Protein AF-A0A7X7GF37-F1 (afdb_monomer)

Foldseek 3Di:
DDDDPPPDPPDPPVVVVVVVVVVVVVVVVVVVVVVVVVVVVVLVVLLVVLLVQLVDDQKGKDWPVVRPDDVVVSQVSCVVSQKHWDDWDADPPVRIIMTMIGHHPPPDPPPDPPDD

Radius of gyration: 30.6 Å; Cα contacts (8 Å, |Δi|>4): 83; chains: 1; bounding box: 51×41×120 Å

pLDDT: mean 70.15, std 11.35, range [39.66, 86.88]

Mean predicted aligned error: 15.95 Å

Sequence (116 aa):
MILAARGTENVPPTWLVLAFVFIVIAAIVGNWTVILARRMSSHANQERWLAKQFDGEDVVEFYALMTRLPPHNIALIAYSHGYVFARSYASSRDFNHTYVFRKLFTPAPTQAPVTR

Secondary structure (DSSP, 8-state):
----------PPPHHHHHHHHHHHHHHHHHHHHHHHHHHHHHHHHHHHHHHHHTSS-SEEEEEGGG--S-HHHHHHHHHHTTEEEEEEEEETTTTEEEEEEEE---PPP-------

Solvent-accessible surface area (backbone atoms only — not comparable to full-atom values): 7111 Å² total; per-residue (Å²): 138,83,83,80,80,77,78,78,77,84,69,75,59,68,68,58,57,53,51,51,53,50,53,54,51,51,54,52,54,53,51,52,52,54,52,50,51,52,51,54,51,50,48,56,50,49,53,54,56,52,54,60,62,57,72,73,63,64,63,39,76,50,51,47,82,78,44,93,61,59,70,68,59,54,51,52,55,37,41,77,62,42,28,41,86,71,51,71,51,70,42,85,89,72,78,38,43,36,43,32,32,31,48,56,80,73,74,71,79,79,75,70,81,81,84,125

Nearest PDB structures (foldseek):
  4uy5-assembly1_A  TM=6.988E-01  e=4.289E-01  Mycolicibacterium smegmatis
  3h2b-assembly1_A  TM=5.798E-01  e=7.654E-01  Corynebacterium glutamicum ATCC 13032
  7y3h-assembly1_A  TM=6.372E-01  e=2.773E+00  Apiospora montagnei NRRL 25634
  3dp7-assembly1_B  TM=7.641E-01  e=3.825E+00  Phocaeicola vulgatus ATCC 8482
  6th6-assembly1_BW  TM=3.945E-01  e=7.654E-01  Thermococcus kodakarensis KOD1

Structure (mmCIF, N/CA/C/O backbone):
data_AF-A0A7X7GF37-F1
#
_entry.id   AF-A0A7X7GF37-F1
#
loop_
_atom_site.group_PDB
_atom_site.id
_atom_site.type_symbol
_atom_site.label_ato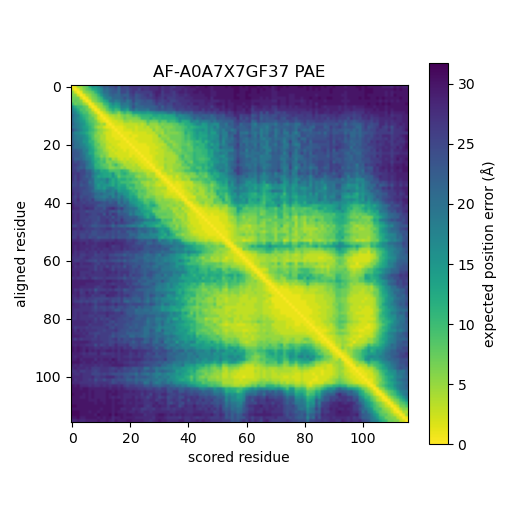m_id
_atom_site.label_alt_id
_atom_site.label_comp_id
_atom_site.label_asym_id
_atom_site.label_entity_id
_atom_site.label_seq_id
_atom_site.pdbx_PDB_ins_code
_atom_site.Cartn_x
_atom_site.Cartn_y
_atom_site.Cartn_z
_atom_site.occupancy
_atom_site.B_iso_or_equiv
_atom_site.auth_seq_id
_atom_site.auth_comp_id
_atom_site.auth_asym_id
_atom_site.auth_atom_id
_atom_site.pdbx_PDB_model_num
ATOM 1 N N . MET A 1 1 ? 32.175 10.855 -75.240 1.00 39.66 1 MET A N 1
ATOM 2 C CA . MET A 1 1 ? 32.787 9.886 -74.306 1.00 39.66 1 MET A CA 1
ATOM 3 C C . MET A 1 1 ? 32.398 10.317 -72.898 1.00 39.66 1 MET A C 1
ATOM 5 O O . MET A 1 1 ? 32.979 11.258 -72.382 1.00 39.66 1 MET A O 1
ATOM 9 N N . ILE A 1 2 ? 31.314 9.758 -72.354 1.00 42.69 2 ILE A N 1
ATOM 10 C CA . ILE A 1 2 ? 30.754 10.159 -71.053 1.00 42.69 2 ILE A CA 1
ATOM 11 C C . ILE A 1 2 ? 31.179 9.095 -70.039 1.00 42.69 2 ILE A C 1
ATOM 13 O O . ILE A 1 2 ? 30.722 7.957 -70.120 1.00 42.69 2 ILE A O 1
ATOM 17 N N . LEU A 1 3 ? 32.093 9.444 -69.127 1.00 44.91 3 LEU A N 1
ATOM 18 C CA . LEU A 1 3 ? 32.428 8.607 -67.974 1.00 44.91 3 LEU A CA 1
ATOM 19 C C . LEU A 1 3 ? 31.252 8.665 -66.990 1.00 44.91 3 LEU A C 1
ATOM 21 O O . LEU A 1 3 ? 31.036 9.677 -66.328 1.00 44.91 3 LEU A O 1
ATOM 25 N N . ALA A 1 4 ? 30.489 7.579 -66.896 1.00 47.62 4 ALA A N 1
ATOM 26 C CA . ALA A 1 4 ? 29.530 7.386 -65.820 1.00 47.62 4 ALA A CA 1
ATOM 27 C C . ALA A 1 4 ? 30.302 7.139 -64.512 1.00 47.62 4 ALA A C 1
ATOM 29 O O . ALA A 1 4 ? 30.808 6.042 -64.273 1.00 47.62 4 ALA A O 1
ATOM 30 N N . ALA A 1 5 ? 30.418 8.171 -63.675 1.00 52.78 5 ALA A N 1
ATOM 31 C CA . ALA A 1 5 ? 30.860 8.026 -62.296 1.00 52.78 5 ALA A CA 1
ATOM 32 C C . ALA A 1 5 ? 29.800 7.211 -61.540 1.00 52.78 5 ALA A C 1
ATOM 34 O O . ALA A 1 5 ? 28.723 7.702 -61.205 1.00 52.78 5 ALA A O 1
ATOM 35 N N . ARG A 1 6 ? 30.085 5.923 -61.34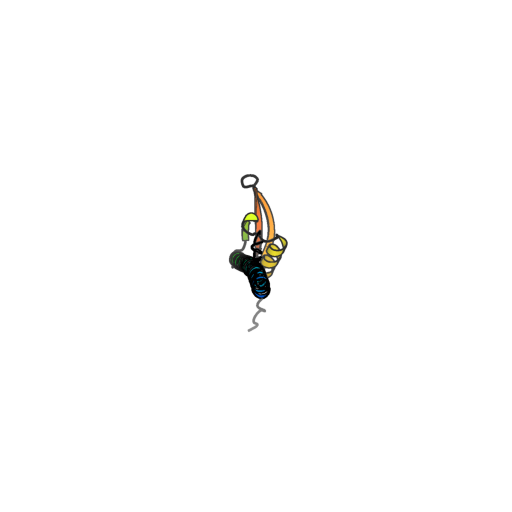4 1.00 52.50 6 ARG A N 1
ATOM 36 C CA . ARG A 1 6 ? 29.251 4.991 -60.586 1.00 52.50 6 ARG A CA 1
ATOM 37 C C . ARG A 1 6 ? 29.272 5.433 -59.122 1.00 52.50 6 ARG A C 1
ATOM 39 O O . ARG A 1 6 ? 30.285 5.265 -58.450 1.00 52.50 6 ARG A O 1
ATOM 46 N N . GLY A 1 7 ? 28.179 6.036 -58.658 1.00 56.09 7 GLY A N 1
ATOM 47 C CA . GLY A 1 7 ? 27.989 6.370 -57.250 1.00 56.09 7 GLY A CA 1
ATOM 48 C C . GLY A 1 7 ? 28.116 5.103 -56.415 1.00 56.09 7 GLY A C 1
ATOM 49 O O . GLY A 1 7 ? 27.329 4.172 -56.567 1.00 56.09 7 GLY A O 1
ATOM 50 N N . THR A 1 8 ? 29.149 5.034 -55.584 1.00 57.44 8 THR A N 1
ATOM 51 C CA . THR A 1 8 ? 29.292 3.983 -54.584 1.00 57.44 8 THR A CA 1
ATOM 52 C C . THR A 1 8 ? 28.239 4.244 -53.518 1.00 57.44 8 THR A C 1
ATOM 54 O O . THR A 1 8 ? 28.378 5.164 -52.713 1.00 57.44 8 THR A O 1
ATOM 57 N N . GLU A 1 9 ? 27.147 3.487 -53.555 1.00 60.78 9 GLU A N 1
ATOM 58 C CA . GLU A 1 9 ? 26.158 3.479 -52.486 1.00 60.78 9 GLU A CA 1
ATOM 59 C C . GLU A 1 9 ? 26.881 3.099 -51.188 1.00 60.78 9 GLU A C 1
ATOM 61 O O . GLU A 1 9 ? 27.381 1.984 -51.039 1.00 60.78 9 GLU A O 1
ATOM 66 N N . ASN A 1 10 ? 26.995 4.059 -50.266 1.00 68.50 10 ASN A N 1
ATOM 67 C CA . ASN A 1 10 ? 27.552 3.857 -48.932 1.00 68.50 10 ASN A CA 1
ATOM 68 C C . ASN A 1 10 ? 26.565 3.026 -48.104 1.00 68.50 10 ASN A C 1
ATOM 70 O O . ASN A 1 10 ? 25.895 3.540 -47.209 1.00 68.50 10 ASN A O 1
ATOM 74 N N . VAL A 1 11 ? 26.429 1.744 -48.437 1.00 72.44 11 VAL A N 1
ATOM 75 C CA . VAL A 1 11 ? 25.635 0.805 -47.652 1.00 72.44 11 VAL A CA 1
ATOM 76 C C . VAL A 1 11 ? 26.427 0.516 -46.378 1.00 72.44 11 VAL A C 1
ATOM 78 O O . VAL A 1 11 ? 27.547 -0.001 -46.466 1.00 72.44 11 VAL A O 1
ATOM 81 N N . PRO A 1 12 ? 25.904 0.871 -45.191 1.00 71.31 12 PRO A N 1
ATOM 82 C CA . PRO A 1 12 ? 26.601 0.591 -43.953 1.00 71.31 12 PRO A CA 1
ATOM 83 C C . PRO A 1 12 ? 26.784 -0.924 -43.830 1.00 71.31 12 PRO A C 1
ATOM 85 O O . PRO A 1 12 ? 25.848 -1.685 -44.100 1.00 71.31 12 PRO A O 1
ATOM 88 N N . PRO A 1 13 ? 27.978 -1.390 -43.439 1.00 80.94 13 PRO A N 1
ATOM 89 C CA . PRO A 1 13 ? 28.225 -2.809 -43.294 1.00 80.94 13 PRO A CA 1
ATOM 90 C C . PRO A 1 13 ? 27.235 -3.412 -42.289 1.00 80.94 13 PRO A C 1
ATOM 92 O O . PRO A 1 13 ? 26.942 -2.831 -41.245 1.00 80.94 13 PRO A O 1
ATOM 95 N N . THR A 1 14 ? 26.703 -4.586 -42.620 1.00 79.81 14 THR A N 1
ATOM 96 C CA . THR A 1 14 ? 25.583 -5.244 -41.922 1.00 79.81 14 THR A CA 1
ATOM 97 C C . THR A 1 14 ? 25.786 -5.388 -40.413 1.00 79.81 14 THR A C 1
ATOM 99 O O . THR A 1 14 ? 24.825 -5.302 -39.651 1.00 79.81 14 THR A O 1
ATOM 102 N N . TRP A 1 15 ? 27.031 -5.528 -39.953 1.00 73.62 15 TRP A N 1
ATOM 103 C CA . TRP A 1 15 ? 27.364 -5.588 -38.528 1.00 73.62 15 TRP A CA 1
ATOM 104 C C . TRP A 1 15 ? 27.034 -4.292 -37.767 1.00 73.62 15 TRP A C 1
ATOM 106 O O . TRP A 1 15 ? 26.634 -4.368 -36.607 1.00 73.62 15 TRP A O 1
ATOM 116 N N . LEU A 1 16 ? 27.121 -3.116 -38.406 1.00 80.81 16 LEU A N 1
ATOM 117 C CA . LEU A 1 16 ? 26.728 -1.839 -37.795 1.00 80.81 16 LEU A CA 1
ATOM 118 C C . LEU A 1 16 ? 25.214 -1.750 -37.603 1.00 80.81 16 LEU A C 1
ATOM 120 O O . LEU A 1 16 ? 24.751 -1.270 -36.571 1.00 80.81 16 LEU A O 1
ATOM 124 N N . VAL A 1 17 ? 24.444 -2.251 -38.570 1.00 80.31 17 VAL A N 1
ATOM 125 C CA . VAL A 1 17 ? 22.978 -2.295 -38.480 1.00 80.31 17 VAL A CA 1
ATOM 126 C C . VAL A 1 17 ? 22.551 -3.214 -37.335 1.00 80.31 17 VAL A C 1
ATOM 128 O O . VAL A 1 17 ? 21.706 -2.841 -36.523 1.00 80.31 17 VAL A O 1
ATOM 131 N N . LEU A 1 18 ? 23.187 -4.382 -37.210 1.00 81.19 18 LEU A N 1
ATOM 132 C CA . LEU A 1 18 ? 22.920 -5.325 -36.121 1.00 81.19 18 LEU A CA 1
ATOM 133 C C . LEU A 1 18 ? 23.303 -4.753 -34.748 1.00 81.19 18 LEU A C 1
ATOM 135 O O . LEU A 1 18 ? 22.525 -4.871 -33.800 1.00 81.19 18 LEU A O 1
ATOM 139 N N . ALA A 1 19 ? 24.457 -4.088 -34.642 1.00 80.19 19 ALA A N 1
ATOM 140 C CA . ALA A 1 19 ? 24.887 -3.437 -33.406 1.00 80.19 19 ALA A CA 1
ATOM 141 C C . ALA A 1 19 ? 23.912 -2.327 -32.978 1.00 80.19 19 ALA A C 1
ATOM 143 O O . ALA A 1 19 ? 23.544 -2.242 -31.806 1.00 80.19 19 ALA A O 1
ATOM 144 N N . PHE A 1 20 ? 23.438 -1.517 -33.926 1.00 80.31 20 PHE A N 1
ATOM 145 C CA . PHE A 1 20 ? 22.465 -0.462 -33.653 1.00 80.31 20 PHE A CA 1
ATOM 146 C C . PHE A 1 20 ? 21.127 -1.024 -33.152 1.00 80.31 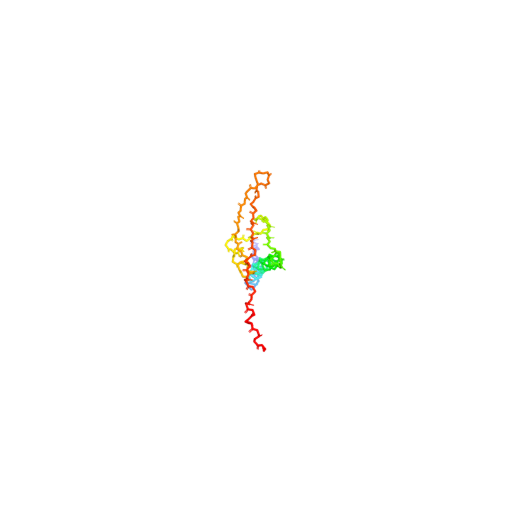20 PHE A C 1
ATOM 148 O O . PHE A 1 20 ? 20.608 -0.564 -32.135 1.00 80.31 20 PHE A O 1
ATOM 155 N N . VAL A 1 21 ? 20.599 -2.065 -33.804 1.00 79.88 21 VAL A N 1
ATOM 156 C CA . VAL A 1 21 ? 19.359 -2.735 -33.374 1.00 79.88 21 VAL A CA 1
ATOM 157 C C . VAL A 1 21 ? 19.498 -3.298 -31.958 1.00 79.88 21 VAL A C 1
ATOM 159 O O . VAL A 1 2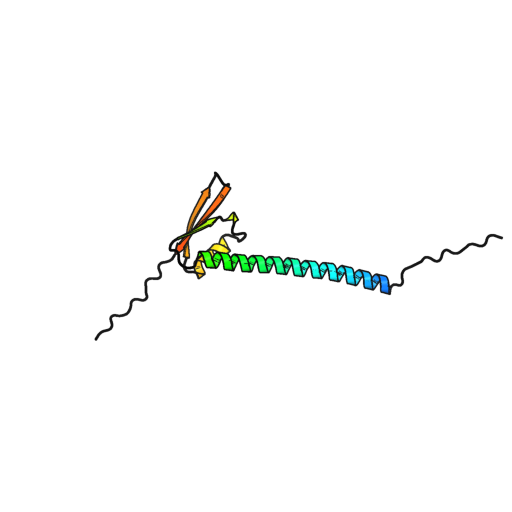1 ? 18.604 -3.114 -31.132 1.00 79.88 21 VAL A O 1
ATOM 162 N N . PHE A 1 22 ? 20.633 -3.924 -31.644 1.00 77.94 22 PHE A N 1
ATOM 163 C CA . PHE A 1 22 ? 20.888 -4.465 -30.311 1.00 77.94 22 PHE A CA 1
ATOM 164 C C . PHE A 1 22 ? 20.908 -3.372 -29.229 1.00 77.94 22 PHE A C 1
ATOM 166 O O . PHE A 1 22 ? 20.283 -3.533 -28.180 1.00 77.94 22 PHE A O 1
ATOM 173 N N . ILE A 1 23 ? 21.560 -2.236 -29.497 1.00 77.44 23 ILE A N 1
ATOM 174 C CA . ILE A 1 23 ? 21.613 -1.091 -28.572 1.00 77.44 23 ILE A CA 1
ATOM 175 C C . ILE A 1 23 ? 20.210 -0.527 -28.315 1.00 77.44 23 ILE A C 1
ATOM 177 O O . ILE A 1 23 ? 19.855 -0.255 -27.166 1.00 77.44 23 ILE A O 1
ATOM 181 N N . VAL A 1 24 ? 19.391 -0.392 -29.361 1.00 75.00 24 VAL A N 1
ATOM 182 C CA . VAL A 1 24 ? 18.013 0.106 -29.234 1.00 75.00 24 VAL A CA 1
ATOM 183 C C . VAL A 1 24 ? 17.162 -0.845 -28.387 1.00 75.00 24 VAL A C 1
ATOM 185 O O . VAL A 1 24 ? 16.463 -0.395 -27.478 1.00 75.00 24 VAL A O 1
ATOM 188 N N . ILE A 1 25 ? 17.257 -2.158 -28.615 1.00 70.06 25 ILE A N 1
ATOM 189 C CA . ILE A 1 25 ? 16.524 -3.159 -27.823 1.00 70.06 25 ILE A CA 1
ATOM 190 C C . ILE A 1 25 ? 16.971 -3.126 -26.355 1.00 70.06 25 ILE A C 1
ATOM 192 O O . ILE A 1 25 ? 16.124 -3.104 -25.460 1.00 70.06 25 ILE A O 1
ATOM 196 N N . ALA A 1 26 ? 18.279 -3.064 -26.088 1.00 64.62 26 ALA A N 1
ATOM 197 C CA . ALA A 1 26 ? 18.812 -2.997 -24.728 1.00 64.62 26 ALA A CA 1
ATOM 198 C C . ALA A 1 26 ? 18.348 -1.733 -23.979 1.00 64.62 26 ALA A C 1
ATOM 200 O O . ALA A 1 26 ? 17.981 -1.814 -22.805 1.00 64.62 26 ALA A O 1
ATOM 201 N N . ALA A 1 27 ? 18.296 -0.582 -24.657 1.00 61.31 27 ALA A N 1
ATOM 202 C CA . ALA A 1 27 ? 17.800 0.667 -24.080 1.00 61.31 27 ALA A CA 1
ATOM 203 C C . ALA A 1 27 ? 16.300 0.601 -23.748 1.00 61.31 27 ALA A C 1
ATOM 205 O O . ALA A 1 27 ? 15.878 1.075 -22.690 1.00 61.31 27 ALA A O 1
ATOM 206 N N . ILE A 1 28 ? 15.496 -0.029 -24.612 1.00 63.38 28 ILE A N 1
ATOM 207 C CA . ILE A 1 28 ? 14.069 -0.245 -24.351 1.00 63.38 28 ILE A CA 1
ATOM 208 C C . ILE A 1 28 ? 13.913 -1.163 -23.135 1.00 63.38 28 ILE A C 1
ATOM 210 O O . ILE A 1 28 ? 13.298 -0.758 -22.154 1.00 63.38 28 ILE A O 1
ATOM 214 N N . VAL A 1 29 ? 14.524 -2.349 -23.126 1.00 63.47 29 VAL A N 1
ATOM 215 C CA . VAL A 1 29 ? 14.390 -3.300 -22.006 1.00 63.47 29 VAL A CA 1
ATOM 216 C C . VAL A 1 29 ? 14.882 -2.697 -20.682 1.00 63.47 29 VAL A C 1
ATOM 218 O O . VAL A 1 29 ? 14.200 -2.819 -19.663 1.00 63.47 29 VAL A O 1
ATOM 221 N N . GLY A 1 30 ? 16.010 -1.979 -20.692 1.00 58.25 30 GLY A N 1
ATOM 222 C CA . GLY A 1 30 ? 16.552 -1.308 -19.506 1.00 58.25 30 GLY A CA 1
ATOM 223 C C . GLY A 1 30 ? 15.640 -0.212 -18.945 1.00 58.25 30 GLY A C 1
ATOM 224 O O . GLY A 1 30 ? 15.537 -0.048 -17.730 1.00 58.25 30 GLY A O 1
ATOM 225 N N . ASN A 1 31 ? 14.916 0.512 -19.801 1.00 66.44 31 ASN A N 1
ATOM 226 C CA . ASN A 1 31 ? 13.969 1.526 -19.336 1.00 66.44 31 ASN A CA 1
ATOM 227 C C . ASN A 1 31 ? 12.753 0.887 -18.636 1.00 66.44 31 ASN A C 1
ATOM 229 O O . ASN A 1 31 ? 12.292 1.373 -17.601 1.00 66.44 31 ASN A O 1
ATOM 233 N N . TRP A 1 32 ? 12.262 -0.245 -19.148 1.00 53.25 32 TRP A N 1
ATOM 234 C CA . TRP A 1 32 ? 11.117 -0.950 -18.562 1.00 53.25 32 TRP A CA 1
ATOM 235 C C . TRP A 1 32 ? 11.440 -1.560 -17.194 1.00 53.25 32 TRP A C 1
ATOM 237 O O . TRP A 1 32 ? 10.611 -1.481 -16.286 1.00 53.25 32 TRP A O 1
ATOM 247 N N . THR A 1 33 ? 12.646 -2.100 -17.000 1.00 57.12 33 THR A N 1
ATOM 248 C CA . THR A 1 33 ? 13.058 -2.660 -15.701 1.00 57.12 33 THR A CA 1
ATOM 249 C C . THR A 1 33 ? 13.193 -1.580 -14.629 1.00 57.12 33 THR A C 1
ATOM 251 O O . THR A 1 33 ? 12.724 -1.778 -13.507 1.00 57.12 33 THR A O 1
ATOM 254 N N . VAL A 1 34 ? 13.734 -0.404 -14.967 1.00 63.25 34 VAL A N 1
ATOM 255 C CA . VAL A 1 34 ? 13.829 0.737 -14.038 1.00 63.25 34 VAL A CA 1
ATOM 256 C C . VAL A 1 34 ? 12.444 1.277 -13.673 1.00 63.25 34 VAL A C 1
ATOM 258 O O . VAL A 1 34 ? 12.186 1.570 -12.503 1.00 63.25 34 VAL A O 1
ATOM 261 N N . ILE A 1 35 ? 11.527 1.382 -14.638 1.00 60.66 35 ILE A N 1
ATOM 262 C CA . ILE A 1 35 ? 10.145 1.823 -14.389 1.00 60.66 35 ILE A CA 1
ATOM 263 C C . ILE A 1 35 ? 9.409 0.830 -13.479 1.00 60.66 35 ILE A C 1
ATOM 265 O O . ILE A 1 35 ? 8.718 1.245 -12.542 1.00 60.66 35 ILE A O 1
ATOM 269 N N . LEU A 1 36 ? 9.579 -0.472 -13.715 1.00 57.84 36 LEU A N 1
ATOM 270 C CA . LEU A 1 36 ? 8.948 -1.513 -12.908 1.00 57.84 36 LEU A CA 1
ATOM 271 C C . LEU A 1 36 ? 9.528 -1.553 -11.489 1.00 57.84 36 LEU A C 1
ATOM 273 O O . LEU A 1 36 ? 8.772 -1.584 -10.518 1.00 57.84 36 LEU A O 1
ATOM 277 N N . ALA A 1 37 ? 10.852 -1.450 -11.356 1.00 58.50 37 ALA A N 1
ATOM 278 C CA . ALA A 1 37 ? 11.528 -1.369 -10.065 1.00 58.50 37 ALA A CA 1
ATOM 279 C C . ALA A 1 37 ? 11.078 -0.137 -9.259 1.00 58.50 37 ALA A C 1
ATOM 281 O O . ALA A 1 37 ? 10.815 -0.254 -8.063 1.00 58.50 37 ALA A O 1
ATOM 282 N N . ARG A 1 38 ? 10.907 1.026 -9.911 1.00 62.53 38 ARG A N 1
ATOM 283 C CA . ARG A 1 38 ? 10.362 2.240 -9.271 1.00 62.53 38 ARG A CA 1
ATOM 284 C C . ARG A 1 38 ? 8.909 2.078 -8.820 1.00 62.53 38 ARG A C 1
ATOM 286 O O . ARG A 1 38 ? 8.542 2.604 -7.772 1.00 62.53 38 ARG A O 1
ATOM 293 N N . ARG A 1 39 ? 8.066 1.361 -9.574 1.00 63.03 39 ARG A N 1
ATOM 294 C CA . ARG A 1 39 ? 6.686 1.068 -9.139 1.00 63.03 39 ARG A CA 1
ATOM 295 C C . ARG A 1 39 ? 6.653 0.133 -7.940 1.00 63.03 39 ARG A C 1
ATOM 297 O O . ARG A 1 39 ? 5.919 0.404 -6.995 1.00 63.03 39 ARG A O 1
ATOM 304 N N . MET A 1 40 ? 7.457 -0.927 -7.961 1.00 57.81 40 MET A N 1
ATOM 305 C CA . MET A 1 40 ? 7.509 -1.891 -6.860 1.00 57.81 40 MET A CA 1
ATOM 306 C C . MET A 1 40 ? 8.061 -1.257 -5.579 1.00 57.81 40 MET A C 1
ATOM 308 O O . MET A 1 40 ? 7.494 -1.457 -4.507 1.00 57.81 40 MET A O 1
ATOM 312 N N . SER A 1 41 ? 9.095 -0.414 -5.677 1.00 60.34 41 SER A N 1
ATOM 313 C CA . SER A 1 41 ? 9.617 0.315 -4.514 1.00 60.34 41 SER A CA 1
ATOM 314 C C . SER A 1 41 ? 8.631 1.356 -3.978 1.00 60.34 41 SER A C 1
ATOM 316 O O . SER A 1 41 ? 8.509 1.509 -2.764 1.00 60.34 41 SER A O 1
ATOM 318 N N . SER A 1 42 ? 7.872 2.026 -4.855 1.00 68.06 42 SER A N 1
ATOM 319 C CA . SER A 1 42 ? 6.775 2.910 -4.442 1.00 68.06 42 SER A CA 1
ATOM 320 C C . SER A 1 42 ? 5.708 2.152 -3.652 1.00 68.06 42 SER A C 1
ATOM 322 O O . SER A 1 42 ? 5.249 2.661 -2.634 1.00 68.06 42 SER A O 1
ATOM 324 N N . HIS A 1 43 ? 5.337 0.947 -4.090 1.00 68.06 43 HIS A N 1
ATOM 325 C CA . HIS A 1 43 ? 4.351 0.116 -3.397 1.00 68.06 43 HIS A CA 1
ATOM 326 C C . HIS A 1 43 ? 4.850 -0.319 -2.015 1.00 68.06 43 HIS A C 1
ATOM 328 O O . HIS A 1 43 ? 4.179 -0.079 -1.016 1.00 68.06 43 HIS A O 1
ATOM 334 N N . ALA A 1 44 ? 6.077 -0.843 -1.938 1.00 71.88 44 ALA A N 1
ATOM 335 C CA . ALA A 1 44 ? 6.681 -1.274 -0.677 1.00 71.88 44 ALA A CA 1
ATOM 336 C C . ALA A 1 44 ? 6.841 -0.116 0.329 1.00 71.88 44 ALA A C 1
ATOM 338 O O . ALA A 1 44 ? 6.639 -0.286 1.532 1.00 71.88 44 ALA A O 1
ATOM 339 N N . ASN A 1 45 ? 7.176 1.087 -0.150 1.00 75.50 45 ASN A N 1
ATOM 340 C CA . ASN A 1 45 ? 7.255 2.276 0.698 1.00 75.50 45 ASN A CA 1
ATOM 341 C C . ASN A 1 45 ? 5.875 2.725 1.197 1.00 75.50 45 ASN A C 1
ATOM 343 O O . ASN A 1 45 ? 5.758 3.144 2.348 1.00 75.50 45 ASN A O 1
ATOM 347 N N . GLN A 1 46 ? 4.837 2.620 0.364 1.00 70.88 46 GLN A N 1
ATOM 348 C CA . GLN A 1 46 ? 3.464 2.919 0.774 1.00 70.88 46 GLN A CA 1
ATOM 349 C C . GLN A 1 46 ? 2.938 1.905 1.789 1.00 70.88 46 GLN A C 1
ATOM 351 O O . GLN A 1 46 ? 2.316 2.309 2.764 1.00 70.88 46 GLN A O 1
ATOM 356 N N . GLU A 1 47 ? 3.238 0.620 1.614 1.00 70.44 47 GLU A N 1
ATOM 357 C CA . GLU A 1 47 ? 2.891 -0.428 2.578 1.00 70.44 47 GLU A CA 1
ATOM 358 C C . GLU A 1 47 ? 3.584 -0.198 3.923 1.00 70.44 47 GLU A C 1
ATOM 360 O O . GLU A 1 47 ? 2.933 -0.246 4.962 1.00 70.44 47 GLU A O 1
ATOM 365 N N . ARG A 1 48 ? 4.876 0.162 3.921 1.00 73.81 48 ARG A N 1
ATOM 366 C CA . ARG A 1 48 ? 5.599 0.531 5.152 1.00 73.81 48 ARG A CA 1
ATOM 367 C C . ARG A 1 48 ? 5.039 1.782 5.822 1.00 73.81 48 ARG A C 1
ATOM 369 O O . ARG A 1 48 ? 4.973 1.832 7.046 1.00 73.81 48 ARG A O 1
ATOM 376 N N . TRP A 1 49 ? 4.678 2.804 5.049 1.00 77.62 49 TRP A N 1
ATOM 377 C CA . TRP A 1 49 ? 4.037 4.004 5.590 1.00 77.62 49 TRP A CA 1
ATOM 378 C C . TRP A 1 49 ? 2.670 3.673 6.196 1.00 77.62 49 TRP A C 1
ATOM 380 O O . TRP A 1 49 ? 2.363 4.139 7.290 1.00 77.62 49 TRP A O 1
ATOM 390 N N . LEU A 1 50 ? 1.886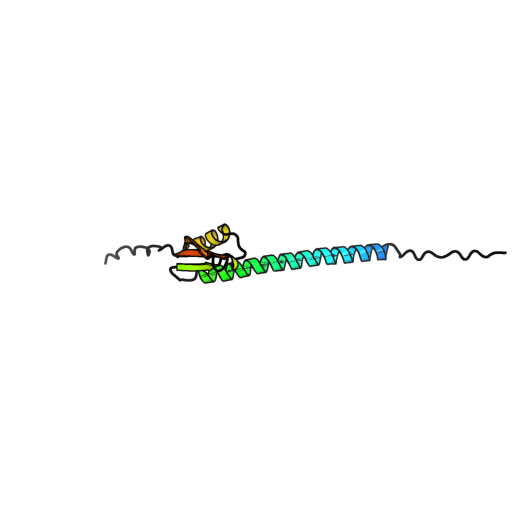 2.830 5.522 1.00 76.31 50 LEU A N 1
ATOM 391 C CA . LEU A 1 50 ? 0.564 2.421 5.977 1.00 76.31 50 LEU A CA 1
ATOM 392 C C . LEU A 1 50 ? 0.654 1.567 7.248 1.00 76.31 50 LEU A C 1
ATOM 394 O O . LEU A 1 50 ? -0.078 1.817 8.197 1.00 76.31 50 LE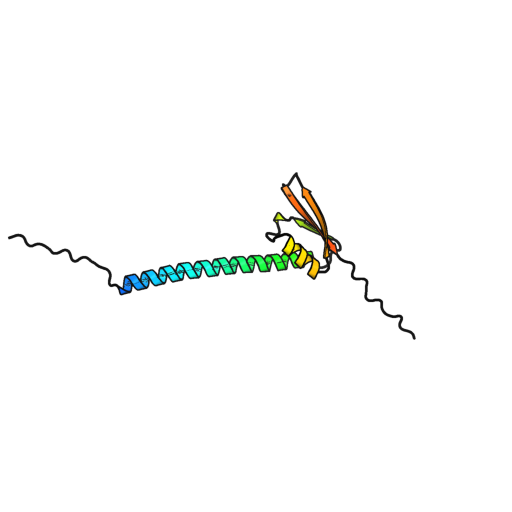U A O 1
ATOM 398 N N . ALA A 1 51 ? 1.601 0.631 7.312 1.00 73.88 51 ALA A N 1
ATOM 399 C CA . ALA A 1 51 ? 1.859 -0.177 8.503 1.00 73.88 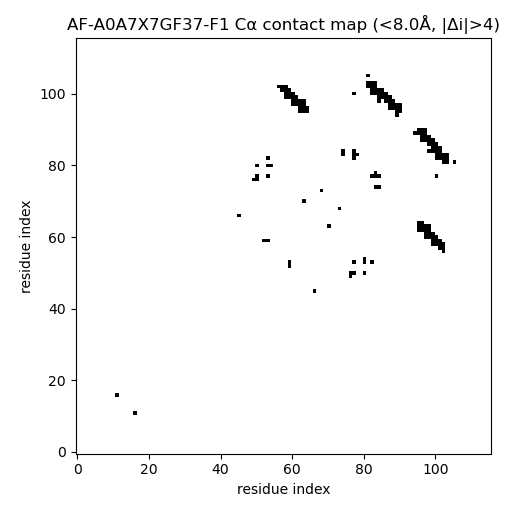51 ALA A CA 1
ATOM 400 C C . ALA A 1 51 ? 2.189 0.688 9.733 1.00 73.88 51 ALA A C 1
ATOM 402 O O . ALA A 1 51 ? 1.708 0.405 10.825 1.00 73.88 51 ALA A O 1
ATOM 403 N N . LYS A 1 52 ? 2.935 1.789 9.552 1.00 77.06 52 LYS A N 1
ATOM 404 C CA . LYS A 1 52 ? 3.218 2.753 10.631 1.00 77.06 52 LYS A CA 1
ATOM 405 C C . LYS A 1 52 ? 1.981 3.498 11.138 1.00 77.06 52 LYS A C 1
ATOM 407 O O . LYS A 1 52 ? 1.976 3.924 12.284 1.00 77.06 52 LYS A O 1
ATOM 412 N N . GLN A 1 53 ? 0.946 3.679 10.316 1.00 75.62 53 GLN A N 1
ATOM 413 C CA . GLN A 1 53 ? -0.310 4.284 10.783 1.00 75.62 53 GLN A CA 1
ATOM 414 C C . GLN A 1 53 ? -1.059 3.354 11.745 1.00 75.62 53 GLN A C 1
ATOM 416 O O . GLN A 1 53 ? -1.810 3.822 12.589 1.00 75.62 53 GLN A O 1
ATOM 421 N N . PHE A 1 54 ? -0.818 2.045 11.656 1.00 75.19 54 PHE A N 1
ATOM 422 C CA . PHE A 1 54 ? -1.444 1.030 12.500 1.00 75.19 54 PHE A CA 1
ATOM 423 C C . PHE A 1 54 ? -0.630 0.680 13.763 1.00 75.19 54 PHE A C 1
ATOM 425 O O . PHE A 1 54 ? -0.949 -0.290 14.451 1.00 75.19 54 PHE A O 1
ATOM 432 N N . ASP A 1 55 ? 0.391 1.467 14.115 1.00 71.25 55 ASP A N 1
ATOM 433 C CA . ASP A 1 55 ? 1.412 1.115 15.118 1.00 71.25 55 ASP A CA 1
ATOM 434 C C . ASP A 1 55 ? 1.026 1.416 16.585 1.00 71.25 55 ASP A C 1
ATOM 436 O O . ASP A 1 55 ? 1.885 1.483 17.461 1.00 71.25 55 ASP A O 1
ATOM 440 N N . GLY A 1 56 ? -0.265 1.582 16.900 1.00 65.50 56 GLY A N 1
ATOM 441 C CA . GLY A 1 56 ? -0.688 1.596 18.305 1.00 65.50 56 GLY A CA 1
ATOM 442 C C . GLY A 1 56 ? -2.028 2.238 18.629 1.00 65.50 56 GLY A C 1
ATOM 443 O O . GLY A 1 56 ? -2.622 1.829 19.626 1.00 65.50 56 GLY A O 1
ATOM 444 N N . GLU A 1 57 ? -2.503 3.182 17.818 1.00 73.38 57 GLU A N 1
ATOM 445 C CA . GLU A 1 57 ? -3.721 3.952 18.105 1.00 73.38 57 GLU A CA 1
ATOM 446 C C . GLU A 1 57 ? -4.991 3.086 18.091 1.00 73.38 57 GLU A C 1
ATOM 448 O O . GLU A 1 57 ? -5.103 2.132 17.331 1.00 73.38 57 GLU A O 1
ATOM 453 N N . ASP A 1 58 ? -5.987 3.409 18.917 1.00 76.25 58 ASP A N 1
ATOM 454 C CA . ASP A 1 58 ? -7.244 2.642 18.956 1.00 76.25 58 ASP A CA 1
ATOM 455 C C . ASP A 1 58 ? -8.110 2.862 17.705 1.00 76.25 58 ASP A C 1
ATOM 457 O O . ASP A 1 58 ? -8.924 2.010 17.328 1.00 76.25 58 ASP A O 1
ATOM 461 N N . VAL A 1 59 ? -7.931 4.009 17.047 1.00 78.25 59 VAL A N 1
ATOM 462 C CA . VAL A 1 59 ? -8.637 4.404 15.830 1.00 78.25 59 VAL A CA 1
ATOM 463 C C . VAL A 1 59 ? -7.632 5.015 14.866 1.00 78.25 59 VAL A C 1
ATOM 465 O O . VAL A 1 59 ? -6.866 5.888 15.246 1.00 78.25 59 VAL A O 1
ATOM 468 N N . VAL A 1 60 ? -7.662 4.577 13.611 1.00 81.56 60 VAL A N 1
ATOM 469 C CA . VAL A 1 60 ? -6.787 5.083 12.551 1.00 81.56 60 VAL A CA 1
ATOM 470 C C . VAL A 1 60 ? -7.653 5.631 11.428 1.00 81.56 60 VAL A C 1
ATOM 472 O O . VAL A 1 60 ? -8.505 4.919 10.888 1.00 81.56 60 VAL A O 1
ATOM 475 N N . GLU A 1 61 ? -7.429 6.894 11.069 1.00 82.25 61 GLU A N 1
ATOM 476 C CA . GLU A 1 61 ? -8.143 7.584 9.995 1.00 82.25 61 GLU A CA 1
ATOM 477 C C . GLU A 1 61 ? -7.164 8.086 8.938 1.00 82.25 61 GLU A C 1
ATOM 479 O O . GLU A 1 61 ? -6.187 8.766 9.249 1.00 82.25 61 GLU A O 1
ATOM 484 N N . PHE A 1 62 ? -7.428 7.787 7.667 1.00 79.44 62 PHE A N 1
ATOM 485 C CA . PHE A 1 62 ? -6.664 8.377 6.569 1.00 79.44 62 PHE A CA 1
ATOM 486 C C . PHE A 1 62 ? -7.489 8.508 5.295 1.00 79.44 62 PHE A C 1
ATOM 488 O O . PHE A 1 62 ? -8.502 7.839 5.072 1.00 79.44 62 PHE A O 1
ATOM 495 N N . TYR A 1 63 ? -7.009 9.396 4.434 1.00 76.69 63 TYR A N 1
ATOM 496 C CA . TYR A 1 63 ? -7.614 9.697 3.152 1.00 76.69 63 TYR A CA 1
ATOM 497 C C . TYR A 1 63 ? -7.288 8.616 2.118 1.00 76.69 63 TYR A C 1
ATOM 499 O O . TYR A 1 63 ? -6.122 8.317 1.846 1.00 76.69 63 TYR A O 1
ATOM 507 N N . ALA A 1 64 ? -8.321 8.088 1.470 1.00 70.38 64 ALA A N 1
ATOM 508 C CA . ALA A 1 64 ? -8.227 7.144 0.365 1.00 70.38 64 ALA A CA 1
ATOM 509 C C . ALA A 1 64 ? -7.298 7.666 -0.738 1.00 70.38 64 ALA A C 1
ATOM 511 O O . ALA A 1 64 ? -6.465 6.919 -1.230 1.00 70.38 64 ALA A O 1
ATOM 512 N N . LEU A 1 65 ? -7.350 8.964 -1.063 1.00 68.88 65 LEU A N 1
ATOM 513 C CA . LEU A 1 65 ? -6.489 9.559 -2.094 1.00 68.88 65 LEU A CA 1
ATOM 514 C C . LEU A 1 65 ? -4.988 9.525 -1.756 1.00 68.88 65 LEU A C 1
ATOM 516 O O . LEU A 1 65 ? -4.161 9.518 -2.668 1.00 68.88 65 LEU A O 1
ATOM 520 N N . MET A 1 66 ? -4.612 9.483 -0.473 1.00 66.31 66 MET A N 1
ATOM 521 C CA . MET A 1 66 ? -3.203 9.361 -0.069 1.00 66.31 66 MET A CA 1
ATOM 522 C C . MET A 1 66 ? -2.669 7.942 -0.270 1.00 66.31 66 MET A C 1
ATOM 524 O O . MET A 1 66 ? -1.484 7.738 -0.547 1.00 66.31 66 MET A O 1
ATOM 528 N N . THR A 1 67 ? -3.553 6.956 -0.177 1.00 65.69 67 THR A N 1
ATOM 529 C CA . THR A 1 67 ? -3.218 5.552 -0.369 1.00 65.69 67 THR A CA 1
ATOM 530 C C . THR A 1 67 ? -3.561 5.188 -1.806 1.00 65.69 67 THR A C 1
ATOM 532 O O . THR A 1 67 ? -4.685 4.839 -2.125 1.00 65.69 67 THR A O 1
ATOM 535 N N . ARG A 1 68 ? -2.582 5.231 -2.722 1.00 70.75 68 ARG A N 1
ATOM 536 C CA . ARG A 1 68 ? -2.766 4.740 -4.112 1.00 70.75 68 ARG A CA 1
ATOM 537 C C . ARG A 1 68 ? -3.067 3.225 -4.192 1.00 70.75 68 ARG A C 1
ATOM 539 O O . ARG A 1 68 ? -2.965 2.639 -5.265 1.00 70.75 68 ARG A O 1
ATOM 546 N N . LEU A 1 69 ? -3.394 2.590 -3.067 1.00 73.12 69 LEU A N 1
ATOM 547 C CA . LEU A 1 69 ? -3.730 1.186 -2.947 1.00 73.12 69 LEU A CA 1
ATOM 548 C C . LEU A 1 69 ? -5.244 0.982 -3.073 1.00 73.12 69 LEU A C 1
ATOM 550 O O . LEU A 1 69 ? -6.031 1.804 -2.603 1.00 73.12 69 LEU A O 1
ATOM 554 N N . PRO A 1 70 ? -5.672 -0.144 -3.662 1.00 77.44 70 PRO A N 1
ATOM 555 C CA . PRO A 1 70 ? -7.076 -0.512 -3.666 1.00 77.44 70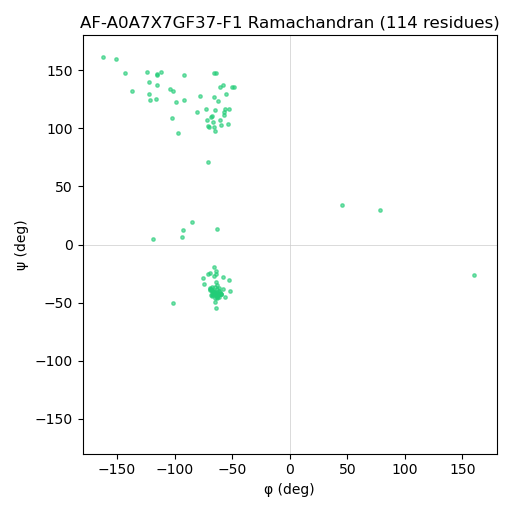 PRO A CA 1
ATOM 556 C C . PRO A 1 70 ? -7.575 -0.771 -2.231 1.00 77.44 70 PRO A C 1
ATOM 558 O O . PRO A 1 70 ? -6.827 -1.308 -1.409 1.00 77.44 70 PRO A O 1
ATOM 561 N N . PRO A 1 71 ? -8.854 -0.474 -1.932 1.00 73.44 71 PRO A N 1
ATOM 562 C CA . PRO A 1 71 ? -9.414 -0.585 -0.582 1.00 73.44 71 PRO A CA 1
ATOM 563 C C . PRO A 1 71 ? -9.309 -1.994 0.015 1.00 73.44 71 PRO A C 1
ATOM 565 O O . PRO A 1 71 ? -9.169 -2.137 1.226 1.00 73.44 71 PRO A O 1
ATOM 568 N N . HIS A 1 72 ? -9.298 -3.038 -0.821 1.00 78.00 72 HIS A N 1
ATOM 569 C CA . HIS A 1 72 ? -9.131 -4.412 -0.345 1.00 78.00 72 HIS A CA 1
ATOM 570 C C . HIS A 1 72 ? -7.728 -4.680 0.237 1.00 78.00 72 HIS A C 1
ATOM 572 O O . HIS A 1 72 ? -7.622 -5.334 1.270 1.00 78.00 72 HIS A O 1
ATOM 578 N N . ASN A 1 73 ? -6.660 -4.131 -0.363 1.00 80.94 73 ASN A N 1
ATOM 579 C CA . ASN A 1 73 ? -5.294 -4.266 0.164 1.00 80.94 73 ASN A CA 1
ATOM 580 C C . ASN A 1 73 ? -5.165 -3.549 1.504 1.00 80.94 73 ASN A C 1
ATOM 582 O O . ASN A 1 73 ? -4.541 -4.054 2.431 1.00 80.94 73 ASN A O 1
ATOM 586 N N . ILE A 1 74 ? -5.779 -2.370 1.599 1.00 79.75 74 ILE A N 1
ATOM 587 C CA . ILE A 1 74 ? -5.786 -1.564 2.815 1.00 79.75 74 ILE A CA 1
ATOM 588 C C . ILE A 1 74 ? -6.460 -2.340 3.952 1.00 79.75 74 ILE A C 1
ATOM 590 O O . ILE A 1 74 ? -5.910 -2.410 5.047 1.00 79.75 74 ILE A O 1
ATOM 594 N N . ALA A 1 75 ? -7.606 -2.973 3.685 1.00 81.06 75 ALA A N 1
ATOM 595 C CA . ALA A 1 75 ? -8.298 -3.805 4.666 1.00 81.06 75 ALA A CA 1
ATOM 596 C C . ALA A 1 75 ? -7.466 -5.024 5.100 1.00 81.06 75 ALA A C 1
ATOM 598 O O . ALA A 1 75 ? -7.461 -5.362 6.280 1.00 81.06 75 ALA A O 1
ATOM 599 N N . LEU A 1 76 ? -6.738 -5.657 4.174 1.00 82.00 76 LEU A N 1
ATOM 600 C CA . LEU A 1 76 ? -5.885 -6.811 4.476 1.00 82.00 76 LEU A CA 1
ATOM 601 C C . LEU A 1 76 ? -4.700 -6.426 5.374 1.00 82.00 76 LEU A C 1
ATOM 603 O O . LEU A 1 76 ? -4.426 -7.120 6.351 1.00 82.00 76 LEU A O 1
ATOM 607 N N . ILE A 1 77 ? -4.048 -5.296 5.084 1.00 81.25 77 ILE A N 1
ATOM 608 C CA . ILE A 1 77 ? -2.968 -4.749 5.918 1.00 81.25 77 ILE A CA 1
ATOM 609 C C . ILE A 1 77 ? -3.521 -4.334 7.288 1.00 81.25 77 ILE A C 1
ATOM 611 O O . ILE A 1 77 ? -2.964 -4.702 8.316 1.00 81.25 77 ILE A O 1
ATOM 615 N N . ALA A 1 78 ? -4.655 -3.632 7.339 1.00 81.38 78 ALA A N 1
ATOM 616 C CA . ALA A 1 78 ? -5.292 -3.272 8.606 1.00 81.38 78 ALA A CA 1
ATOM 617 C C . ALA A 1 78 ? -5.584 -4.519 9.464 1.00 81.38 78 ALA A C 1
ATOM 619 O O . ALA A 1 78 ? -5.243 -4.557 10.647 1.00 81.38 78 ALA A O 1
ATOM 620 N N . TYR A 1 79 ? -6.128 -5.574 8.852 1.00 81.50 79 TYR A N 1
ATOM 621 C CA . TYR A 1 79 ? -6.422 -6.835 9.527 1.00 81.50 79 TYR A CA 1
ATOM 622 C C . TYR A 1 79 ? -5.167 -7.532 10.064 1.00 81.50 79 TYR A C 1
ATOM 624 O O . TYR A 1 79 ? -5.181 -8.002 11.202 1.00 81.50 79 TYR A O 1
ATOM 632 N N . SER A 1 80 ? -4.057 -7.556 9.312 1.00 80.19 80 SER A N 1
ATOM 633 C CA . SER A 1 80 ? -2.800 -8.145 9.805 1.00 80.19 80 SER A CA 1
ATOM 634 C C . SER A 1 80 ? -2.219 -7.400 11.010 1.00 80.19 80 SER A C 1
ATOM 636 O O . SER A 1 80 ? -1.467 -7.986 11.783 1.00 80.19 80 SER A O 1
ATOM 638 N N . HIS A 1 81 ? -2.586 -6.130 11.188 1.00 78.75 81 HIS A N 1
ATOM 639 C CA . HIS A 1 81 ? -2.233 -5.316 12.352 1.00 78.75 81 HIS A CA 1
ATOM 640 C C . HIS A 1 81 ? -3.298 -5.343 13.464 1.00 78.75 81 HIS A C 1
ATOM 642 O O . HIS A 1 81 ? -3.174 -4.625 14.455 1.00 78.75 81 HIS A O 1
ATOM 648 N N . GLY A 1 82 ? -4.340 -6.169 13.329 1.00 81.12 82 GLY A N 1
ATOM 649 C CA . GLY A 1 82 ? -5.401 -6.294 14.324 1.00 81.12 82 GLY A CA 1
ATOM 650 C C . GLY A 1 82 ? -6.417 -5.156 14.281 1.00 81.12 82 GLY A C 1
ATOM 651 O O . GLY A 1 82 ? -6.990 -4.829 15.310 1.00 81.12 82 GLY A O 1
ATOM 652 N N . TYR A 1 83 ? -6.655 -4.541 13.123 1.00 84.50 83 TYR A N 1
ATOM 653 C CA . TYR A 1 83 ? -7.686 -3.521 12.943 1.00 84.50 83 TYR A CA 1
ATOM 654 C C . TYR A 1 83 ? -8.816 -4.027 12.051 1.00 84.50 83 TYR A C 1
ATOM 656 O O . TYR A 1 83 ? -8.610 -4.797 11.114 1.00 84.50 83 TYR A O 1
ATOM 664 N N . VAL A 1 84 ? -10.024 -3.536 12.308 1.00 85.00 84 VAL A N 1
ATOM 665 C CA . VAL A 1 84 ? -11.204 -3.747 11.469 1.00 85.00 84 VAL A CA 1
ATOM 666 C C . VAL A 1 84 ? -11.688 -2.445 10.874 1.00 85.00 84 VAL A C 1
ATOM 668 O O . VAL A 1 84 ? -11.602 -1.379 11.485 1.00 85.00 84 VAL A O 1
ATOM 671 N N . PHE A 1 85 ? -12.228 -2.541 9.665 1.00 84.38 85 PHE A N 1
ATOM 672 C CA . PHE A 1 85 ? -12.915 -1.428 9.036 1.00 84.38 85 PHE A CA 1
ATOM 673 C C . PHE A 1 85 ? -14.140 -1.036 9.870 1.00 84.38 85 PHE A C 1
ATOM 675 O O . PHE A 1 85 ? -15.003 -1.869 10.141 1.00 84.38 85 PHE A O 1
ATOM 682 N N . ALA A 1 86 ? -14.208 0.230 10.276 1.00 84.31 86 ALA A N 1
ATOM 683 C CA . ALA A 1 86 ? -15.301 0.747 11.091 1.00 84.31 86 ALA A CA 1
ATOM 684 C C . ALA A 1 86 ? -16.307 1.534 10.249 1.00 84.31 86 ALA A C 1
ATOM 686 O O . ALA A 1 86 ? -17.511 1.302 10.343 1.00 84.31 86 ALA A O 1
ATOM 687 N N . ARG A 1 87 ? -15.826 2.482 9.437 1.00 82.25 87 ARG A N 1
ATOM 688 C CA . ARG A 1 87 ? -16.668 3.280 8.535 1.00 82.25 87 ARG A CA 1
ATOM 689 C C . ARG A 1 87 ? -15.845 3.960 7.451 1.00 82.25 87 ARG A C 1
ATOM 691 O O . ARG A 1 87 ? -14.651 4.196 7.611 1.00 82.25 87 ARG A O 1
ATOM 698 N N . SER A 1 88 ? -16.528 4.375 6.392 1.00 83.56 88 SER A N 1
ATOM 699 C CA . SER A 1 88 ? -16.017 5.333 5.415 1.00 83.56 88 SER A CA 1
ATOM 700 C C . SER A 1 88 ? -16.975 6.504 5.293 1.00 83.56 88 SER A C 1
ATOM 702 O O . SER A 1 88 ? -18.186 6.338 5.449 1.00 83.56 88 SER A O 1
ATOM 704 N N . TYR A 1 89 ? -16.456 7.688 4.999 1.00 83.19 89 TYR A N 1
ATOM 705 C CA . TYR A 1 89 ? -17.291 8.836 4.663 1.00 83.19 89 TYR A CA 1
ATOM 706 C C . TYR A 1 89 ? -16.640 9.676 3.573 1.00 83.19 89 TYR A C 1
ATOM 708 O O . TYR A 1 89 ? -15.418 9.749 3.457 1.00 83.19 89 TYR A O 1
ATOM 716 N N . ALA A 1 90 ? -17.485 10.283 2.748 1.00 78.81 90 ALA A N 1
ATOM 717 C CA . ALA A 1 90 ? -17.070 11.179 1.688 1.00 78.81 90 ALA A CA 1
ATOM 718 C C . ALA A 1 90 ? -17.231 12.620 2.169 1.00 78.81 90 ALA A C 1
ATOM 720 O O . ALA A 1 90 ? -18.338 13.022 2.529 1.00 78.81 90 ALA A O 1
ATOM 721 N N . SER A 1 91 ? -16.151 13.399 2.161 1.00 73.75 91 SER A N 1
ATOM 722 C CA . SER A 1 91 ? -16.269 14.852 2.271 1.00 73.75 91 SER A CA 1
ATOM 723 C C . SER A 1 91 ? -16.631 15.393 0.893 1.00 73.75 91 SER A C 1
ATOM 725 O O . SER A 1 91 ? -15.825 15.321 -0.035 1.00 73.75 91 SER A O 1
ATOM 727 N N . SER A 1 92 ? -17.835 15.949 0.749 1.00 66.88 92 SER A N 1
ATOM 728 C CA . SER A 1 92 ? -18.235 16.685 -0.458 1.00 66.88 92 SER A CA 1
ATOM 729 C C . SER A 1 92 ? -17.434 17.975 -0.642 1.00 66.88 92 SER A C 1
ATOM 731 O O . SER A 1 92 ? -17.353 18.488 -1.753 1.00 66.88 92 SER A O 1
ATOM 733 N N . ARG A 1 93 ? -16.814 18.482 0.431 1.00 68.38 93 ARG A N 1
ATOM 734 C CA . ARG A 1 93 ? -15.990 19.694 0.415 1.00 68.38 93 ARG A CA 1
ATOM 735 C C . ARG A 1 93 ? -14.631 19.470 -0.249 1.00 68.38 93 ARG A C 1
ATOM 737 O O . ARG A 1 93 ? -14.144 20.361 -0.932 1.00 68.38 93 ARG A O 1
ATOM 744 N N . ASP A 1 94 ? -14.076 18.270 -0.087 1.00 65.81 94 ASP A N 1
ATOM 745 C CA . ASP A 1 94 ? -12.710 17.937 -0.517 1.00 65.81 94 ASP A CA 1
ATOM 746 C C . ASP A 1 94 ? -12.670 16.810 -1.560 1.00 65.81 94 ASP A C 1
ATOM 748 O O . ASP A 1 94 ? -11.593 16.338 -1.916 1.00 65.81 94 ASP A O 1
ATOM 752 N N . PHE A 1 95 ? -13.840 16.337 -2.017 1.00 65.19 95 PHE A N 1
ATOM 753 C CA . PHE A 1 95 ? -14.004 15.165 -2.892 1.00 65.19 95 PHE A CA 1
ATOM 754 C C . PHE A 1 95 ? -13.173 13.955 -2.443 1.00 65.19 95 PHE A C 1
ATOM 756 O O . PHE A 1 95 ? -12.675 13.177 -3.258 1.00 65.19 95 PHE A O 1
ATOM 763 N N . ASN A 1 96 ? -13.005 13.800 -1.130 1.00 69.50 96 ASN A N 1
ATOM 764 C CA . ASN A 1 96 ? -12.099 12.819 -0.558 1.00 69.50 96 ASN A CA 1
ATOM 765 C C . ASN A 1 96 ? -12.882 11.768 0.227 1.00 69.50 96 ASN A C 1
ATOM 767 O O . ASN A 1 96 ? -13.819 12.086 0.965 1.00 69.50 96 ASN A O 1
ATOM 771 N N . HIS A 1 97 ? -12.503 10.505 0.052 1.00 77.94 97 HIS A N 1
ATOM 772 C CA . HIS A 1 97 ? -13.005 9.401 0.860 1.00 77.94 97 HIS A CA 1
ATOM 773 C C . HIS A 1 97 ? -12.066 9.192 2.036 1.00 77.94 97 HIS A C 1
ATOM 775 O O . HIS A 1 97 ? -10.876 8.975 1.840 1.00 77.94 97 HIS A O 1
ATOM 781 N N . THR A 1 98 ? -12.596 9.236 3.249 1.00 82.56 98 THR A N 1
ATOM 782 C CA . THR A 1 98 ? -11.850 8.897 4.460 1.00 82.56 98 THR A CA 1
ATOM 783 C C . THR A 1 98 ? -12.235 7.494 4.892 1.00 82.56 98 THR A C 1
ATOM 785 O O . THR A 1 98 ? -13.426 7.170 4.956 1.00 82.56 98 THR A O 1
ATOM 788 N N . TYR A 1 99 ? -11.233 6.668 5.189 1.00 84.69 99 TYR A N 1
ATOM 789 C CA . TYR A 1 99 ? -11.416 5.351 5.787 1.00 84.69 99 TYR A CA 1
ATOM 790 C C . TYR A 1 99 ? -11.049 5.400 7.264 1.00 84.69 99 TYR A C 1
ATOM 792 O O . TYR A 1 99 ? -10.011 5.949 7.630 1.00 84.69 99 TYR A O 1
ATOM 800 N N . VAL A 1 100 ? -11.906 4.807 8.092 1.00 85.06 100 VAL A N 1
ATOM 801 C CA . VAL A 1 100 ? -11.716 4.689 9.536 1.00 85.06 100 VAL A CA 1
ATOM 802 C C . VAL A 1 100 ? -11.586 3.221 9.894 1.00 85.06 100 VAL A C 1
ATOM 804 O O . VAL A 1 100 ? -12.479 2.415 9.606 1.00 85.06 100 VAL A O 1
ATOM 807 N N . PHE A 1 101 ? -10.497 2.897 10.574 1.00 86.88 101 PHE A N 1
ATOM 808 C CA . PHE A 1 101 ? -10.209 1.578 11.111 1.00 86.88 101 PHE A CA 1
ATOM 809 C C . PHE A 1 101 ? -10.162 1.640 12.633 1.00 86.88 101 PHE A C 1
ATOM 811 O O . PHE A 1 101 ? -9.748 2.642 13.210 1.00 86.88 101 PHE A O 1
ATOM 818 N N . ARG A 1 102 ? -10.598 0.569 13.289 1.00 84.81 102 ARG A N 1
ATOM 819 C CA . ARG A 1 102 ? -10.565 0.432 14.747 1.00 84.81 102 ARG A CA 1
ATOM 820 C C . ARG A 1 102 ? -9.780 -0.791 15.143 1.00 84.81 102 ARG A C 1
ATOM 822 O O . ARG A 1 102 ? -9.930 -1.838 14.518 1.00 84.81 102 ARG A O 1
ATOM 829 N N . LYS A 1 103 ? -8.991 -0.663 16.199 1.00 83.94 103 LYS A N 1
ATOM 830 C CA . LYS A 1 103 ? -8.242 -1.774 16.762 1.00 83.94 103 LYS A CA 1
ATOM 831 C C . LYS A 1 103 ? -9.220 -2.803 17.327 1.00 83.94 103 LYS A C 1
ATOM 833 O O . LYS A 1 103 ? -10.117 -2.475 18.105 1.00 83.94 103 LYS A O 1
ATOM 838 N N . LEU A 1 104 ? -9.070 -4.052 16.910 1.00 79.00 104 LEU A N 1
ATOM 839 C CA . LEU A 1 104 ? -9.665 -5.182 17.596 1.00 79.00 104 LEU A CA 1
ATOM 840 C C . LEU A 1 104 ? -8.994 -5.241 18.963 1.00 79.00 104 LEU A C 1
ATOM 842 O O . LEU A 1 104 ? -7.788 -5.461 19.063 1.00 79.00 104 LEU A O 1
ATOM 846 N N . PHE A 1 105 ? -9.767 -5.033 20.024 1.00 62.53 105 PHE A N 1
ATOM 847 C CA . PHE A 1 105 ? -9.319 -5.421 21.350 1.00 62.53 105 PHE A CA 1
ATOM 848 C C . PHE A 1 105 ? -9.072 -6.928 21.319 1.00 62.53 105 PHE A C 1
ATOM 850 O O . PHE A 1 105 ? -10.015 -7.717 21.358 1.00 62.53 105 PHE A O 1
ATOM 857 N N . THR A 1 106 ? -7.810 -7.338 21.238 1.00 54.44 106 THR A N 1
ATOM 858 C CA . THR A 1 106 ? -7.424 -8.680 21.656 1.00 54.44 106 THR A CA 1
ATOM 859 C C . THR A 1 106 ? -7.630 -8.699 23.170 1.00 54.44 106 THR A C 1
ATOM 861 O O . THR A 1 106 ? -6.913 -7.971 23.862 1.00 54.44 106 THR A O 1
ATOM 864 N N . PRO A 1 107 ? -8.614 -9.438 23.723 1.00 45.88 107 PRO A N 1
ATOM 865 C CA . PRO A 1 107 ? -8.691 -9.588 25.168 1.00 45.88 107 PRO A CA 1
ATOM 866 C C . PRO A 1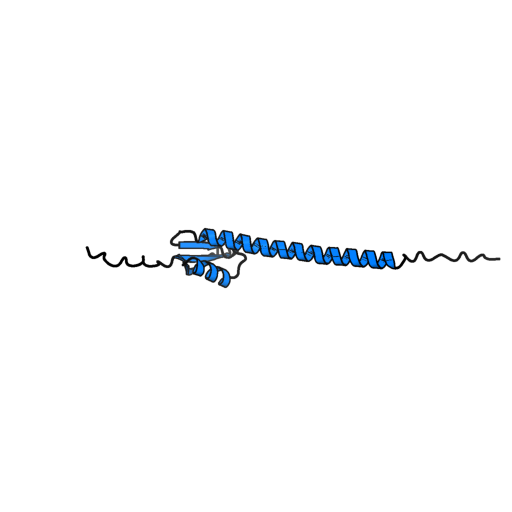 107 ? -7.341 -10.128 25.639 1.00 45.88 107 PRO A C 1
ATOM 868 O O . PRO A 1 107 ? -6.815 -11.079 25.054 1.00 45.88 107 PRO A O 1
ATOM 871 N N . ALA A 1 108 ? -6.750 -9.474 26.644 1.00 47.88 108 ALA A N 1
ATOM 872 C CA . ALA A 1 108 ? -5.506 -9.932 27.245 1.00 47.88 108 ALA A CA 1
ATOM 873 C C . ALA A 1 108 ? -5.643 -11.432 27.549 1.00 47.88 108 ALA A C 1
ATOM 875 O O . ALA A 1 108 ? -6.706 -11.831 28.042 1.00 47.88 108 ALA A O 1
ATOM 876 N N . PRO A 1 109 ? -4.630 -12.269 27.243 1.00 45.56 109 PRO A N 1
ATOM 877 C CA . PRO A 1 109 ? -4.694 -13.678 27.590 1.00 45.56 109 PRO A CA 1
ATOM 878 C C . PRO A 1 109 ? -5.008 -13.749 29.079 1.00 45.56 109 PRO A C 1
ATOM 880 O O . PRO A 1 109 ? -4.261 -13.208 29.895 1.00 45.56 109 PRO A O 1
ATOM 883 N N . THR A 1 110 ? -6.166 -14.323 29.411 1.00 49.47 110 THR A N 1
ATOM 884 C CA . THR A 1 110 ? -6.613 -14.506 30.785 1.00 49.47 110 THR A CA 1
ATOM 885 C C . THR A 1 110 ? -5.490 -15.232 31.506 1.00 49.47 110 THR A C 1
ATOM 887 O O . THR A 1 110 ? -5.270 -16.418 31.269 1.00 49.47 110 THR A O 1
ATOM 890 N N . GLN A 1 111 ? -4.718 -14.510 32.322 1.00 53.81 111 GLN A N 1
ATOM 891 C CA . GLN A 1 111 ? -3.754 -15.140 33.206 1.00 53.81 111 GLN A CA 1
ATOM 892 C C . GLN A 1 111 ? -4.584 -16.039 34.111 1.00 53.81 111 GLN A C 1
ATOM 894 O O . GLN A 1 111 ? -5.369 -15.554 34.927 1.00 53.81 111 GLN A O 1
ATOM 899 N N . ALA A 1 112 ? -4.485 -17.349 33.880 1.00 56.03 112 ALA A N 1
ATOM 900 C CA . ALA A 1 112 ? -5.102 -18.335 34.743 1.00 56.03 112 ALA A CA 1
ATOM 901 C C . ALA A 1 112 ? -4.699 -17.999 36.188 1.00 56.03 112 ALA A C 1
ATOM 903 O O . ALA A 1 112 ? -3.530 -17.663 36.416 1.00 56.03 112 ALA A O 1
ATOM 904 N N . PRO A 1 113 ? -5.639 -18.026 37.148 1.00 53.78 113 PRO A N 1
ATOM 905 C CA . PRO A 1 113 ? -5.329 -17.682 38.523 1.00 53.78 113 PRO A CA 1
ATOM 906 C C . PRO A 1 113 ? -4.190 -18.581 39.002 1.00 53.78 113 PRO A C 1
ATOM 908 O O . PRO A 1 113 ? -4.327 -19.805 39.048 1.00 53.78 113 PRO A O 1
ATOM 911 N N . VAL A 1 114 ? -3.051 -17.960 39.319 1.00 61.50 114 VAL A N 1
ATOM 912 C CA . VAL A 1 114 ? -1.936 -18.625 39.988 1.00 61.50 114 VAL A CA 1
ATOM 913 C C . VAL A 1 114 ? -2.456 -19.016 41.362 1.00 61.50 114 VAL A C 1
ATOM 915 O O . VAL A 1 114 ? -2.548 -18.190 42.267 1.00 61.50 114 VAL A O 1
ATOM 918 N N . THR A 1 115 ? -2.869 -20.271 41.486 1.00 61.44 115 THR A N 1
ATOM 919 C CA . THR A 1 115 ? -3.177 -20.893 42.766 1.00 61.44 115 THR A CA 1
ATOM 920 C C . THR A 1 115 ? -1.848 -21.035 43.501 1.00 61.44 115 THR A C 1
ATOM 922 O O . THR A 1 115 ? -0.964 -21.772 43.067 1.00 61.44 115 THR A O 1
ATOM 925 N N . ARG A 1 116 ? -1.677 -20.238 44.555 1.00 58.03 116 ARG A N 1
ATOM 926 C CA . ARG A 1 116 ? -0.645 -20.431 45.574 1.00 58.03 116 ARG A CA 1
ATOM 927 C C . ARG A 1 116 ? -1.277 -21.052 46.802 1.00 58.03 116 ARG A C 1
ATOM 929 O O . ARG A 1 116 ? -2.425 -20.660 47.107 1.00 58.03 116 ARG A O 1
#